Protein AF-A9E6H2-F1 (afdb_monomer_lite)

Organism: NCBI:txid391587

Sequence (77 aa):
MIPIVPNSSYHILKKNSNWEFSDLATHMFGDKVKEWKSYRNRVLSTEMQRVFSNKFLQDLKLHMPNETNEEDLIVSL

pLDDT: mean 73.68, std 19.11, range [36.38, 93.5]

Structure (mmCIF, N/CA/C/O backbone):
data_AF-A9E6H2-F1
#
_entry.id   AF-A9E6H2-F1
#
loop_
_atom_site.group_PDB
_atom_site.id
_atom_site.type_symbol
_atom_site.label_atom_id
_atom_site.label_alt_id
_atom_site.label_comp_id
_atom_site.label_asym_id
_atom_site.label_entity_id
_atom_site.label_seq_id
_atom_site.pdbx_PDB_ins_code
_atom_site.Cartn_x
_atom_site.Cartn_y
_atom_site.Cartn_z
_atom_site.occupancy
_atom_site.B_iso_or_equiv
_atom_site.auth_seq_id
_atom_site.auth_comp_id
_atom_site.auth_asym_id
_atom_site.auth_atom_id
_atom_site.pdbx_PDB_model_num
ATOM 1 N N . MET A 1 1 ? -13.974 -23.871 -35.264 1.00 36.38 1 MET A N 1
ATOM 2 C CA . MET A 1 1 ? -12.576 -23.864 -34.783 1.00 36.38 1 MET A CA 1
ATOM 3 C C . MET A 1 1 ? -12.375 -22.536 -34.064 1.00 36.38 1 MET A C 1
ATOM 5 O O . MET A 1 1 ? -12.475 -21.509 -34.718 1.00 36.38 1 MET A O 1
ATOM 9 N N . ILE A 1 2 ? -12.256 -22.533 -32.735 1.00 41.25 2 ILE A N 1
ATOM 10 C CA . ILE A 1 2 ? -12.071 -21.312 -31.927 1.00 41.25 2 ILE A CA 1
ATOM 11 C C . ILE A 1 2 ? -10.624 -21.346 -31.420 1.00 41.25 2 ILE A C 1
ATOM 13 O O . ILE A 1 2 ? -10.252 -22.355 -30.818 1.00 41.25 2 ILE A O 1
ATOM 17 N N . PRO A 1 3 ? -9.785 -20.329 -31.681 1.00 43.56 3 PRO A N 1
ATOM 18 C CA . PRO A 1 3 ? -8.410 -20.341 -31.208 1.00 43.56 3 PRO A CA 1
ATOM 19 C C . PRO A 1 3 ? -8.378 -20.133 -29.692 1.00 43.56 3 PRO A C 1
ATOM 21 O O . PRO A 1 3 ? -8.913 -19.163 -29.159 1.00 43.56 3 PRO A O 1
ATOM 24 N N . ILE A 1 4 ? -7.742 -21.076 -29.004 1.00 48.84 4 ILE A N 1
ATOM 25 C CA . ILE A 1 4 ? -7.477 -21.030 -27.570 1.00 48.84 4 ILE A CA 1
ATOM 26 C C . ILE A 1 4 ? -6.265 -20.112 -27.386 1.00 48.84 4 ILE A C 1
ATOM 28 O O . ILE A 1 4 ? -5.159 -20.460 -27.797 1.00 48.84 4 ILE A O 1
ATOM 32 N N . VAL A 1 5 ? -6.466 -18.923 -26.819 1.00 60.72 5 VAL A N 1
ATOM 33 C CA . VAL A 1 5 ? -5.358 -18.019 -26.484 1.00 60.72 5 VAL A CA 1
ATOM 34 C C . VAL A 1 5 ? -4.632 -18.602 -25.262 1.00 60.72 5 VAL A C 1
ATOM 36 O O . VAL A 1 5 ? -5.287 -18.856 -24.248 1.00 60.72 5 VAL A O 1
ATOM 39 N N . PRO A 1 6 ? -3.311 -18.857 -25.307 1.00 53.59 6 PRO A N 1
ATOM 40 C CA . PRO A 1 6 ? -2.606 -19.411 -24.161 1.00 53.59 6 PRO A CA 1
ATOM 41 C C . PRO A 1 6 ? -2.530 -18.364 -23.045 1.00 53.59 6 PRO A C 1
ATOM 43 O O . PRO A 1 6 ? -2.050 -17.253 -23.263 1.00 53.59 6 PRO A O 1
ATOM 46 N N . ASN A 1 7 ? -2.956 -18.739 -21.836 1.00 53.88 7 ASN A N 1
ATOM 47 C CA . ASN A 1 7 ? -2.825 -17.978 -20.584 1.00 53.88 7 ASN A CA 1
ATOM 48 C C . ASN A 1 7 ? -1.346 -17.804 -20.150 1.00 53.88 7 ASN A C 1
ATOM 50 O O . ASN A 1 7 ? -0.946 -18.203 -19.057 1.00 53.88 7 ASN A O 1
ATOM 54 N N . SER A 1 8 ? -0.497 -17.229 -21.004 1.00 48.88 8 SER A N 1
ATOM 55 C CA . SER A 1 8 ? 0.959 -17.170 -20.807 1.00 48.88 8 SER A CA 1
ATOM 56 C C . SER A 1 8 ? 1.428 -16.078 -19.836 1.00 48.88 8 SER A C 1
ATOM 58 O O . SER A 1 8 ? 2.594 -16.079 -19.443 1.00 48.88 8 SER A O 1
ATOM 60 N N . SER A 1 9 ? 0.565 -15.152 -19.418 1.00 48.22 9 SER A N 1
ATOM 61 C CA . SER A 1 9 ? 0.995 -14.002 -18.604 1.00 48.22 9 SER A CA 1
ATOM 62 C C . SER A 1 9 ? 1.160 -14.322 -17.113 1.00 48.22 9 SER A C 1
ATOM 64 O O . SER A 1 9 ? 1.863 -13.609 -16.405 1.00 48.22 9 SER A O 1
ATOM 66 N N . TYR A 1 10 ? 0.572 -15.416 -16.617 1.00 46.84 10 TYR A N 1
ATOM 67 C CA . TYR A 1 10 ? 0.610 -15.762 -15.187 1.00 46.84 10 TYR A CA 1
ATOM 68 C C . TYR A 1 10 ? 1.833 -16.597 -14.773 1.00 46.84 10 TYR A C 1
ATOM 70 O O . TYR A 1 10 ? 2.079 -16.787 -13.583 1.00 46.84 10 TYR A O 1
ATOM 78 N N . HIS A 1 11 ? 2.610 -17.121 -15.725 1.00 43.72 11 HIS A N 1
ATOM 79 C CA . HIS A 1 11 ? 3.749 -18.002 -15.430 1.00 43.72 11 HIS A CA 1
ATOM 80 C C . HIS A 1 11 ? 5.065 -17.263 -15.156 1.00 43.72 11 HIS A C 1
ATOM 82 O O . HIS A 1 11 ? 5.938 -17.817 -14.490 1.00 43.72 11 HIS A O 1
ATOM 88 N N . ILE A 1 12 ? 5.193 -16.008 -15.589 1.00 45.31 12 ILE A N 1
ATOM 89 C CA . ILE A 1 12 ? 6.421 -15.212 -15.420 1.00 45.31 12 ILE A CA 1
ATOM 90 C C . ILE A 1 12 ? 6.597 -14.621 -14.013 1.00 45.31 12 ILE A C 1
ATOM 92 O O . ILE A 1 12 ? 7.719 -14.322 -13.627 1.00 45.31 12 ILE A O 1
ATOM 96 N N . LEU A 1 13 ? 5.534 -14.519 -13.207 1.00 49.00 13 LEU A N 1
ATOM 97 C CA . LEU A 1 13 ? 5.625 -13.994 -11.834 1.00 49.00 13 LEU A CA 1
ATOM 98 C C . LEU A 1 13 ? 5.949 -15.068 -10.782 1.00 49.00 13 LEU A C 1
ATOM 100 O O . LEU A 1 13 ? 6.239 -14.737 -9.635 1.00 49.00 13 LEU A O 1
ATOM 104 N N . LYS A 1 14 ? 5.867 -16.357 -11.146 1.00 46.00 14 LYS A N 1
ATOM 105 C CA . LYS A 1 14 ? 5.923 -17.485 -10.196 1.00 46.00 14 LYS A CA 1
ATOM 106 C C . LYS A 1 14 ? 7.291 -18.181 -10.128 1.00 46.00 14 LYS A C 1
ATOM 108 O O . LYS A 1 14 ? 7.469 -19.078 -9.310 1.00 46.00 14 LYS A O 1
ATOM 113 N N . LYS A 1 15 ? 8.253 -17.824 -10.986 1.00 49.47 15 LYS A N 1
ATOM 114 C CA . LYS A 1 15 ? 9.502 -18.582 -11.158 1.00 49.47 15 LYS A CA 1
ATOM 115 C C . LYS A 1 15 ? 10.695 -17.790 -10.608 1.00 49.47 15 LYS A C 1
ATOM 117 O O . LYS A 1 15 ? 11.277 -16.981 -11.314 1.00 49.47 15 LYS A O 1
ATOM 122 N N . ASN A 1 16 ? 11.042 -18.047 -9.346 1.00 50.28 16 ASN A N 1
ATOM 123 C CA . ASN A 1 16 ? 12.271 -17.595 -8.673 1.00 50.28 16 ASN A CA 1
ATOM 124 C C . ASN A 1 16 ? 12.569 -16.092 -8.747 1.00 50.28 16 ASN A C 1
ATOM 126 O O . ASN A 1 16 ? 13.709 -15.687 -8.969 1.00 50.28 16 ASN A O 1
ATOM 130 N N . SER A 1 17 ? 11.567 -15.249 -8.538 1.00 57.16 17 SER A N 1
ATOM 131 C CA . SER A 1 17 ? 11.826 -13.831 -8.346 1.00 57.16 17 SER A CA 1
ATOM 132 C C . SER A 1 17 ? 12.442 -13.651 -6.961 1.00 57.1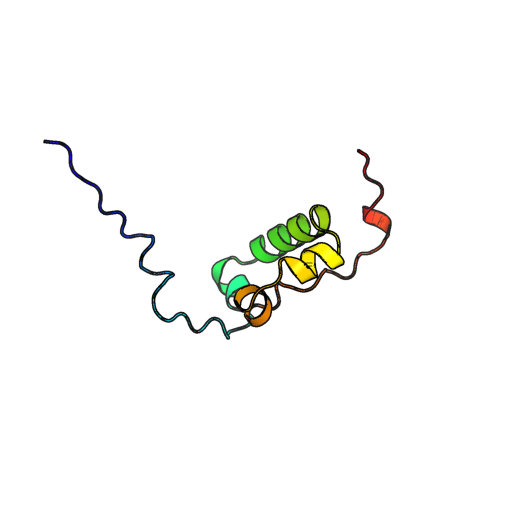6 17 SER A C 1
ATOM 134 O O . SER A 1 17 ? 11.780 -13.818 -5.938 1.00 57.16 17 SER A O 1
ATOM 136 N N . ASN A 1 18 ? 13.745 -13.380 -6.925 1.00 61.47 18 ASN A N 1
ATOM 137 C CA . ASN A 1 18 ? 14.392 -12.899 -5.719 1.00 61.47 18 ASN A CA 1
ATOM 138 C C . ASN A 1 18 ? 13.839 -11.492 -5.427 1.00 61.47 18 ASN A C 1
ATOM 140 O O . ASN A 1 18 ? 14.312 -10.501 -5.980 1.00 61.47 18 ASN A O 1
ATOM 144 N N . TRP A 1 19 ? 12.771 -11.427 -4.629 1.00 67.25 19 TRP A N 1
ATOM 145 C CA . TRP A 1 19 ? 12.0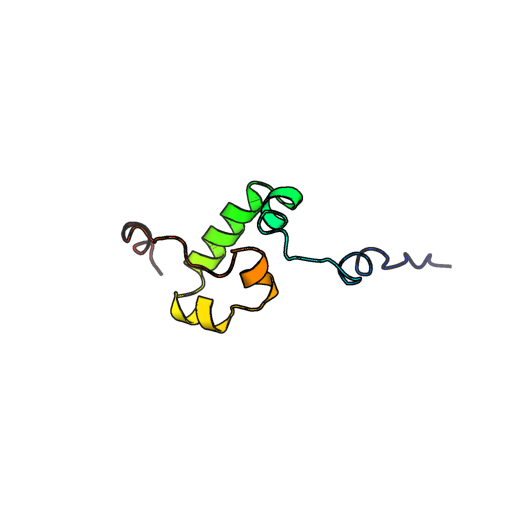67 -10.188 -4.283 1.00 67.25 19 TRP A CA 1
ATOM 146 C C . TRP A 1 19 ? 12.831 -9.331 -3.258 1.00 67.25 19 TRP A C 1
ATOM 148 O O . TRP A 1 19 ? 12.327 -8.290 -2.852 1.00 67.25 19 TRP A O 1
ATOM 158 N N . GLU A 1 20 ? 14.042 -9.738 -2.855 1.00 68.19 20 GLU A N 1
ATOM 159 C CA . GLU A 1 20 ? 14.882 -9.048 -1.861 1.00 68.19 20 GLU A CA 1
ATOM 160 C C . GLU A 1 20 ? 15.406 -7.680 -2.328 1.00 68.19 20 GLU A C 1
ATOM 162 O O . GLU A 1 20 ? 15.996 -6.935 -1.545 1.00 68.19 20 GLU A O 1
ATOM 167 N N . PHE A 1 21 ? 15.186 -7.305 -3.591 1.00 78.19 21 PHE A N 1
ATOM 168 C CA . PHE A 1 21 ? 15.462 -5.948 -4.039 1.00 78.19 21 PHE A CA 1
ATOM 169 C C . PHE A 1 21 ? 14.373 -5.005 -3.511 1.00 78.19 21 PHE A C 1
ATOM 171 O O . PHE A 1 21 ? 13.282 -4.922 -4.075 1.00 78.19 21 PHE A O 1
ATOM 178 N N . SER A 1 22 ? 14.665 -4.279 -2.425 1.00 75.81 22 SER A N 1
ATOM 179 C CA . SER A 1 22 ? 13.657 -3.464 -1.727 1.00 75.81 22 SER A CA 1
ATOM 180 C C . SER A 1 22 ? 12.999 -2.393 -2.599 1.00 75.81 22 SER A C 1
ATOM 182 O O . SER A 1 22 ? 11.869 -1.998 -2.328 1.00 75.81 22 SER A O 1
ATOM 184 N N . ASP A 1 23 ? 13.674 -1.953 -3.664 1.00 82.38 23 ASP A N 1
ATOM 185 C CA . ASP A 1 23 ? 13.158 -0.945 -4.595 1.00 82.38 23 ASP A CA 1
ATOM 186 C C . ASP A 1 23 ? 12.474 -1.558 -5.825 1.00 82.38 23 ASP A C 1
ATOM 188 O O . ASP A 1 23 ? 12.085 -0.837 -6.742 1.00 82.38 23 ASP A O 1
ATOM 192 N N . LEU A 1 24 ? 12.279 -2.881 -5.862 1.00 86.75 24 LEU A N 1
ATOM 193 C CA . LEU A 1 24 ? 11.702 -3.587 -7.009 1.00 86.75 24 LEU A CA 1
ATOM 194 C C . LEU A 1 24 ? 10.282 -3.125 -7.317 1.00 86.75 24 LEU A C 1
ATOM 196 O O . LEU A 1 24 ? 9.951 -2.888 -8.475 1.00 86.75 24 LEU A O 1
ATOM 200 N N . ALA A 1 25 ? 9.453 -2.946 -6.287 1.00 87.69 25 ALA A N 1
ATOM 201 C CA . ALA A 1 25 ? 8.099 -2.437 -6.471 1.00 87.69 25 ALA A CA 1
ATOM 202 C C . ALA A 1 25 ? 8.124 -1.041 -7.111 1.00 87.69 25 ALA A C 1
ATOM 204 O O . ALA A 1 25 ? 7.408 -0.787 -8.079 1.00 87.69 25 ALA A O 1
ATOM 205 N N . THR A 1 26 ? 8.985 -0.155 -6.608 1.00 88.88 26 THR A N 1
ATOM 206 C CA . THR A 1 26 ? 9.154 1.204 -7.138 1.00 88.88 26 THR A CA 1
ATOM 207 C C . THR A 1 26 ? 9.699 1.178 -8.563 1.00 88.88 26 THR A C 1
ATOM 209 O O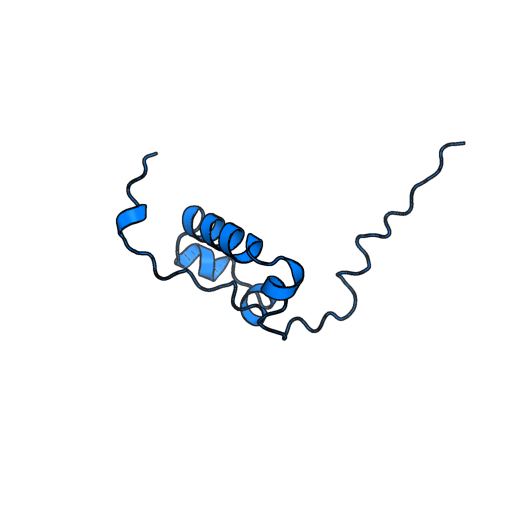 . THR A 1 26 ? 9.235 1.933 -9.408 1.00 88.88 26 THR A O 1
ATOM 212 N N . HIS A 1 27 ? 10.634 0.279 -8.867 1.00 89.44 27 HIS A N 1
ATOM 213 C CA . HIS A 1 27 ? 11.187 0.118 -10.207 1.00 89.44 27 HIS A CA 1
ATOM 214 C C . HIS A 1 27 ? 10.136 -0.366 -11.219 1.00 89.44 27 HIS A C 1
ATOM 216 O O . HIS A 1 27 ? 10.077 0.144 -12.333 1.00 89.44 27 HIS A O 1
ATOM 222 N N . MET A 1 28 ? 9.286 -1.324 -10.834 1.00 88.06 28 MET A N 1
ATOM 223 C CA . MET A 1 28 ? 8.276 -1.909 -11.724 1.00 88.06 28 MET A CA 1
ATOM 224 C C . MET A 1 28 ? 7.035 -1.029 -11.904 1.00 88.06 28 MET A C 1
ATOM 226 O O . MET A 1 28 ? 6.441 -1.024 -12.980 1.00 88.06 28 MET A O 1
ATOM 230 N N . PHE A 1 29 ? 6.616 -0.323 -10.852 1.00 88.69 29 PHE A N 1
ATOM 231 C CA . PHE A 1 29 ? 5.315 0.354 -10.807 1.00 88.69 29 PHE A CA 1
ATOM 232 C C . PHE A 1 29 ? 5.409 1.868 -10.561 1.00 88.69 29 PHE A C 1
ATOM 234 O O . PHE A 1 29 ? 4.389 2.559 -10.608 1.00 88.69 29 PHE A O 1
ATOM 241 N N . GLY A 1 30 ? 6.604 2.408 -10.315 1.00 90.75 30 GLY A N 1
ATOM 242 C CA . GLY A 1 30 ? 6.828 3.839 -10.109 1.00 90.75 30 GLY A CA 1
ATOM 243 C C . GLY A 1 30 ? 5.963 4.417 -8.988 1.00 90.75 30 GLY A C 1
ATOM 244 O O . GLY A 1 30 ? 5.808 3.828 -7.915 1.00 90.75 30 GLY A O 1
ATOM 245 N N . ASP A 1 31 ? 5.345 5.569 -9.253 1.00 91.06 31 ASP A N 1
ATOM 246 C CA . ASP A 1 31 ? 4.505 6.276 -8.279 1.00 91.06 31 ASP A CA 1
ATOM 247 C C . ASP A 1 31 ? 3.224 5.524 -7.887 1.00 91.06 31 ASP A C 1
ATOM 249 O O . ASP A 1 31 ? 2.643 5.813 -6.838 1.00 91.06 31 ASP A O 1
ATOM 253 N N . LYS A 1 32 ? 2.808 4.500 -8.647 1.00 92.06 32 LYS A N 1
ATOM 254 C CA . LYS A 1 32 ? 1.648 3.666 -8.285 1.00 92.06 32 LYS A CA 1
ATOM 255 C C . LYS A 1 32 ? 1.848 2.910 -6.975 1.00 92.06 32 LYS A C 1
ATOM 257 O O . LYS A 1 32 ? 0.872 2.595 -6.299 1.00 92.06 32 LYS A O 1
ATOM 262 N N . VAL A 1 33 ? 3.096 2.693 -6.558 1.00 91.88 33 VAL A N 1
ATOM 263 C CA . VAL A 1 33 ? 3.405 2.133 -5.235 1.00 91.88 33 VAL A CA 1
ATOM 264 C C . VAL A 1 33 ? 2.957 3.070 -4.111 1.00 91.88 33 VAL A C 1
ATOM 266 O O . VAL A 1 33 ? 2.427 2.604 -3.102 1.00 91.88 33 VAL A O 1
ATOM 269 N N . LYS A 1 34 ? 3.126 4.389 -4.277 1.00 90.50 34 LYS A N 1
ATOM 270 C CA . LYS A 1 34 ? 2.698 5.389 -3.284 1.00 90.50 34 LYS A CA 1
ATOM 271 C C . LYS A 1 34 ? 1.176 5.445 -3.184 1.00 90.50 34 LYS A C 1
ATOM 273 O O . LYS A 1 34 ? 0.636 5.463 -2.082 1.00 90.50 34 LYS A O 1
ATOM 278 N N . GLU A 1 35 ? 0.498 5.413 -4.330 1.00 92.25 35 GLU A N 1
ATOM 279 C CA . GLU A 1 35 ? -0.966 5.376 -4.415 1.00 92.25 35 GLU A CA 1
ATOM 280 C C . GLU A 1 35 ? -1.529 4.120 -3.726 1.00 92.25 35 GLU A C 1
ATOM 282 O O . GLU A 1 35 ? -2.389 4.216 -2.852 1.00 92.25 35 GLU A O 1
ATOM 287 N N . TRP A 1 36 ? -0.962 2.946 -4.020 1.00 93.50 36 TRP A N 1
ATOM 288 C CA . TRP A 1 36 ? -1.328 1.694 -3.353 1.00 93.50 36 TRP A CA 1
ATOM 289 C C . TRP A 1 36 ? -1.105 1.747 -1.833 1.00 93.50 36 TRP A C 1
ATOM 291 O O . TRP A 1 36 ? -1.985 1.334 -1.074 1.00 93.50 36 TRP A O 1
ATOM 301 N N . LYS A 1 37 ? 0.028 2.300 -1.368 1.00 91.31 37 LYS A N 1
ATOM 302 C CA . LYS A 1 37 ? 0.287 2.495 0.072 1.00 91.31 37 LYS A CA 1
ATOM 303 C C . LYS A 1 37 ? -0.760 3.404 0.715 1.00 91.31 37 LYS A C 1
ATOM 305 O O . LYS A 1 37 ? -1.240 3.092 1.801 1.00 91.31 37 LYS A O 1
ATOM 310 N N . SER A 1 38 ? -1.145 4.492 0.047 1.00 89.50 38 SER A N 1
ATOM 311 C CA . SER A 1 38 ? -2.190 5.402 0.531 1.00 89.50 38 SER A CA 1
ATOM 312 C C . SER A 1 38 ? -3.526 4.677 0.717 1.00 89.50 38 SER A C 1
ATOM 314 O O . SER A 1 38 ? -4.119 4.754 1.792 1.00 89.50 38 SER A O 1
ATOM 316 N N . TYR A 1 39 ? -3.960 3.887 -0.271 1.00 91.56 39 TYR A N 1
ATOM 317 C CA . TYR A 1 39 ? -5.183 3.090 -0.142 1.00 91.56 39 TYR A CA 1
ATOM 318 C C . TYR A 1 39 ? -5.098 2.061 0.983 1.00 91.56 39 TYR A C 1
ATOM 320 O O . TYR A 1 39 ? -6.031 1.948 1.778 1.00 91.56 39 TYR A O 1
ATOM 328 N N . ARG A 1 40 ? -3.973 1.347 1.101 1.00 91.44 40 ARG A N 1
ATOM 329 C CA . ARG A 1 40 ? -3.759 0.383 2.187 1.00 91.44 40 ARG A CA 1
ATOM 330 C C . ARG A 1 40 ? -3.887 1.040 3.561 1.00 91.44 40 ARG A C 1
ATOM 332 O O . ARG A 1 40 ? -4.532 0.468 4.433 1.00 91.44 40 ARG A O 1
ATOM 339 N N . ASN A 1 41 ? -3.320 2.234 3.730 1.00 89.19 41 ASN A N 1
ATOM 340 C CA . ASN A 1 41 ? -3.371 2.979 4.988 1.00 89.19 41 ASN A CA 1
ATOM 341 C C . ASN A 1 41 ? -4.768 3.507 5.323 1.00 89.19 41 ASN A C 1
ATOM 343 O O . ASN A 1 41 ? -5.115 3.583 6.494 1.00 89.19 41 ASN A O 1
ATOM 347 N N . ARG A 1 42 ? -5.577 3.839 4.312 1.00 88.12 42 ARG A N 1
ATOM 348 C CA . ARG A 1 42 ? -6.970 4.270 4.507 1.00 88.12 42 ARG A CA 1
ATOM 349 C C . ARG A 1 42 ? -7.899 3.120 4.885 1.00 88.12 42 ARG A C 1
ATOM 351 O O . ARG A 1 42 ? -8.837 3.320 5.643 1.00 88.12 42 ARG A O 1
ATOM 358 N N . VAL A 1 43 ? -7.662 1.930 4.334 1.00 91.19 43 VAL A N 1
ATOM 359 C CA . VAL A 1 43 ? -8.550 0.771 4.524 1.00 91.19 43 VAL A CA 1
ATOM 360 C C . VAL A 1 43 ? -8.191 -0.032 5.773 1.00 91.19 43 VAL A C 1
ATOM 362 O O . VAL A 1 43 ? -9.077 -0.583 6.421 1.00 91.19 43 VAL A O 1
ATOM 365 N N . LEU A 1 44 ? -6.903 -0.137 6.107 1.00 89.38 44 LEU A N 1
ATOM 366 C CA . LEU A 1 44 ? -6.426 -1.001 7.183 1.00 89.38 44 LEU A CA 1
ATOM 367 C C . LEU A 1 44 ? -5.847 -0.181 8.333 1.00 89.38 44 LEU A C 1
ATOM 369 O O . LEU A 1 44 ? -4.894 0.578 8.149 1.00 89.38 44 LEU A O 1
ATOM 373 N N . SER A 1 45 ? -6.346 -0.438 9.545 1.00 88.38 45 SER A N 1
ATOM 374 C CA . SER A 1 45 ? -5.695 0.031 10.770 1.00 88.38 45 SER A CA 1
ATOM 375 C C . SER A 1 45 ? -4.277 -0.536 10.887 1.00 88.38 45 SER A C 1
ATOM 377 O O . SER A 1 45 ? -3.962 -1.574 10.301 1.00 88.38 45 SER A O 1
ATOM 379 N N . THR A 1 46 ? -3.421 0.097 11.689 1.00 88.69 46 THR A N 1
ATOM 380 C CA . THR A 1 46 ? -2.046 -0.371 11.933 1.00 88.69 46 THR A CA 1
ATOM 381 C C . THR A 1 46 ? -1.987 -1.844 12.355 1.00 88.69 46 THR A C 1
ATOM 383 O O . THR A 1 46 ? -1.159 -2.600 11.847 1.00 88.69 46 THR A O 1
ATOM 386 N N . GLU A 1 47 ? -2.903 -2.288 13.221 1.00 89.56 47 GLU A N 1
ATOM 387 C CA . GLU A 1 47 ? -2.951 -3.689 13.655 1.00 89.56 47 GLU A CA 1
ATOM 388 C C . GLU A 1 47 ? -3.383 -4.626 12.517 1.00 89.56 47 GLU A C 1
ATOM 390 O O . GLU A 1 47 ? -2.773 -5.672 12.300 1.00 89.56 47 GLU A O 1
ATOM 395 N N . MET A 1 48 ? -4.371 -4.234 11.706 1.00 90.00 48 MET A N 1
ATOM 396 C CA . MET A 1 48 ? -4.758 -5.014 10.525 1.00 90.00 48 MET A CA 1
ATOM 397 C C . MET A 1 48 ? -3.622 -5.087 9.501 1.00 90.00 48 MET A C 1
ATOM 399 O O . MET A 1 48 ? -3.369 -6.145 8.931 1.00 90.00 48 MET A O 1
ATOM 403 N N . GLN A 1 49 ? -2.885 -3.996 9.291 1.00 91.81 49 GLN A N 1
ATOM 40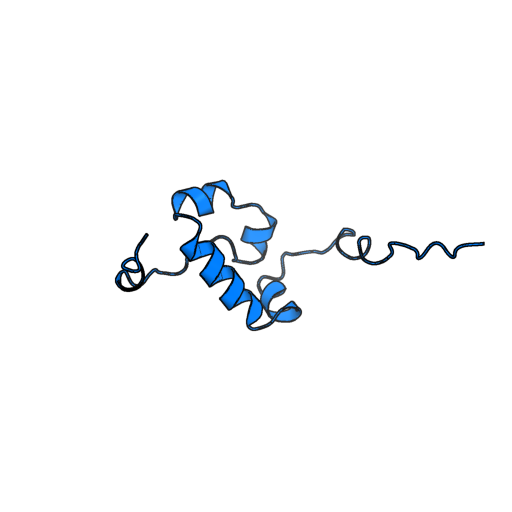4 C CA . GLN A 1 49 ? -1.714 -3.975 8.414 1.00 91.81 49 GLN A CA 1
ATOM 405 C C . GLN A 1 49 ? -0.613 -4.931 8.881 1.00 91.81 49 GLN A C 1
ATOM 407 O O . GLN A 1 49 ? 0.079 -5.512 8.040 1.00 91.81 49 GLN A O 1
ATOM 412 N N . ARG A 1 50 ? -0.459 -5.111 10.195 1.00 89.38 50 ARG A N 1
ATOM 413 C CA . ARG A 1 50 ? 0.455 -6.091 10.788 1.00 89.38 50 ARG A CA 1
ATOM 414 C C . ARG A 1 50 ? -0.022 -7.522 10.534 1.00 89.38 50 ARG A C 1
ATOM 416 O O .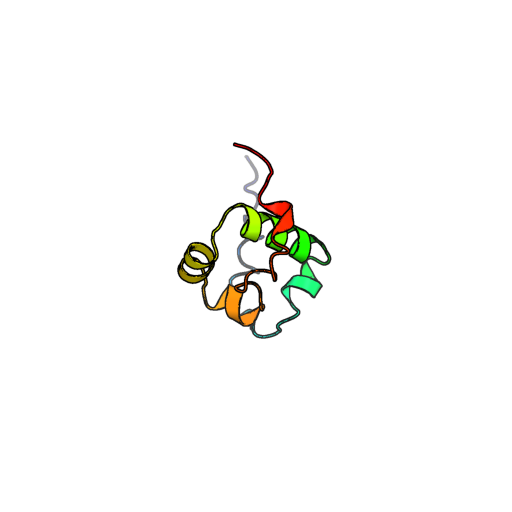 ARG A 1 50 ? 0.781 -8.343 10.098 1.00 89.38 50 ARG A O 1
ATOM 423 N N . VAL A 1 51 ? -1.308 -7.812 10.742 1.00 92.69 51 VAL A N 1
ATOM 424 C CA . VAL A 1 51 ? -1.898 -9.144 10.495 1.00 92.69 51 VAL A CA 1
ATOM 425 C C . VAL A 1 51 ? -1.861 -9.520 9.008 1.00 92.69 51 VAL A C 1
ATOM 427 O O . VAL A 1 51 ? -1.528 -10.650 8.665 1.00 92.69 51 VAL A O 1
ATOM 430 N N . PHE A 1 52 ? -2.134 -8.569 8.112 1.00 92.25 52 PHE A N 1
ATOM 431 C CA . PHE A 1 52 ? -2.084 -8.750 6.654 1.00 92.25 52 PHE A CA 1
ATOM 432 C C . PHE A 1 52 ? -0.698 -8.450 6.051 1.00 92.25 52 PHE A C 1
ATOM 434 O O . PHE A 1 52 ? -0.584 -8.101 4.872 1.00 92.25 52 PHE A O 1
ATOM 441 N N . SER A 1 53 ? 0.367 -8.559 6.846 1.00 92.81 53 SER A N 1
ATOM 442 C CA . SER A 1 53 ? 1.751 -8.485 6.376 1.00 92.81 53 SER A CA 1
ATOM 443 C C . SER A 1 53 ? 2.289 -9.883 6.071 1.00 92.81 53 SER A C 1
ATOM 445 O O . SER A 1 53 ? 2.026 -10.839 6.794 1.00 92.81 53 SER A O 1
ATOM 447 N N . ASN A 1 54 ? 3.072 -10.013 5.002 1.00 90.44 54 ASN A N 1
ATOM 448 C CA . ASN A 1 54 ? 3.739 -11.259 4.632 1.00 90.44 54 ASN A CA 1
ATOM 449 C C . ASN A 1 54 ? 5.183 -10.983 4.197 1.00 90.44 54 ASN A C 1
ATOM 451 O O . ASN A 1 54 ? 5.574 -9.828 4.017 1.00 90.44 54 ASN A O 1
ATOM 455 N N . LYS A 1 55 ? 5.966 -12.048 3.991 1.00 90.00 55 LYS A N 1
ATOM 456 C CA . LYS A 1 55 ? 7.373 -11.938 3.582 1.00 90.00 55 LYS A CA 1
ATOM 457 C C . LYS A 1 55 ? 7.566 -11.082 2.321 1.00 90.00 55 LYS A C 1
ATOM 459 O O . LYS A 1 55 ? 8.457 -10.250 2.304 1.00 90.00 55 LYS A O 1
ATOM 464 N N . PHE A 1 56 ? 6.687 -11.188 1.324 1.00 89.00 56 PHE A N 1
ATOM 465 C CA . PHE A 1 56 ? 6.757 -10.361 0.112 1.00 89.00 56 PHE A CA 1
ATOM 466 C C . PHE A 1 56 ? 6.628 -8.857 0.414 1.00 89.00 56 PHE A C 1
ATOM 468 O O . PHE A 1 56 ? 7.426 -8.051 -0.058 1.00 89.00 56 PHE A O 1
ATOM 475 N N . LEU A 1 57 ? 5.661 -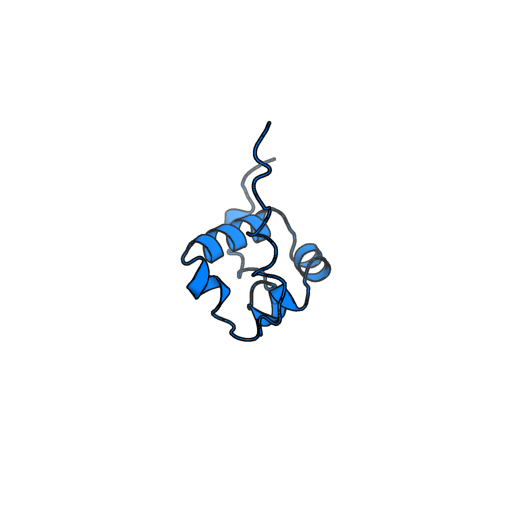8.463 1.246 1.00 90.94 57 LEU A N 1
ATOM 476 C CA . LEU A 1 57 ? 5.496 -7.063 1.655 1.00 90.94 57 LEU A CA 1
ATOM 477 C C . LEU A 1 57 ? 6.633 -6.578 2.566 1.00 90.94 57 LEU A C 1
ATOM 479 O O . LEU A 1 57 ? 6.924 -5.381 2.603 1.00 90.94 57 LEU A O 1
ATOM 483 N N . GLN A 1 58 ? 7.266 -7.483 3.311 1.00 90.31 58 GLN A N 1
ATOM 484 C CA . GLN A 1 58 ? 8.436 -7.173 4.131 1.00 90.31 58 GLN A CA 1
ATOM 485 C C . GLN A 1 58 ? 9.669 -6.927 3.265 1.00 90.31 58 GLN A C 1
ATOM 487 O O . GLN A 1 58 ? 10.273 -5.862 3.389 1.00 90.31 58 GLN A O 1
ATOM 492 N N . ASP A 1 59 ? 9.967 -7.843 2.342 1.00 89.50 59 ASP A N 1
ATOM 493 C CA . ASP A 1 59 ? 11.110 -7.766 1.426 1.00 89.50 59 ASP A CA 1
ATOM 494 C C . ASP A 1 59 ? 11.057 -6.468 0.584 1.00 89.50 59 ASP A C 1
ATOM 496 O O . ASP A 1 59 ? 12.069 -5.796 0.393 1.00 89.50 59 ASP A O 1
ATOM 500 N N . LEU A 1 60 ? 9.853 -6.030 0.192 1.00 89.19 60 LEU A N 1
ATOM 501 C CA . LEU A 1 60 ? 9.621 -4.798 -0.578 1.00 89.19 60 LEU A CA 1
ATOM 502 C C . LEU A 1 60 ? 9.397 -3.530 0.271 1.00 89.19 60 LEU A C 1
ATOM 504 O O . LEU A 1 60 ? 9.051 -2.481 -0.273 1.00 89.19 60 LEU A O 1
ATOM 508 N N . LYS A 1 61 ? 9.515 -3.595 1.607 1.00 88.19 61 LYS A N 1
ATOM 509 C CA . LYS A 1 61 ? 9.241 -2.460 2.526 1.00 88.19 61 LYS A CA 1
ATOM 510 C C . LYS A 1 61 ? 7.860 -1.810 2.303 1.00 88.19 61 LYS A C 1
ATOM 512 O O . LYS A 1 61 ? 7.671 -0.592 2.408 1.00 88.19 61 LYS A O 1
ATOM 517 N N . LEU A 1 62 ? 6.872 -2.645 1.993 1.00 90.00 62 LEU A N 1
ATOM 518 C CA . LEU A 1 62 ? 5.471 -2.278 1.768 1.00 90.00 62 LEU A CA 1
ATOM 519 C C . LEU A 1 62 ? 4.567 -2.559 2.976 1.00 90.00 62 LEU A C 1
ATOM 521 O O . LEU A 1 62 ? 3.401 -2.179 2.967 1.00 90.00 62 LEU A O 1
ATOM 525 N N . HIS A 1 63 ? 5.083 -3.241 3.999 1.00 89.69 63 HIS A N 1
ATOM 526 C CA . HIS A 1 63 ? 4.302 -3.657 5.163 1.00 89.69 63 HIS A CA 1
ATOM 527 C C . HIS A 1 63 ? 4.026 -2.544 6.184 1.00 89.69 63 HIS A C 1
ATOM 529 O O . HIS A 1 63 ? 3.036 -2.643 6.913 1.00 89.69 63 HIS A O 1
ATOM 535 N N . MET A 1 64 ? 4.896 -1.532 6.262 1.00 83.06 64 MET A N 1
ATOM 536 C CA . MET A 1 64 ? 4.810 -0.486 7.281 1.00 83.06 64 MET A CA 1
ATOM 537 C C . MET A 1 64 ? 3.718 0.534 6.933 1.00 83.06 64 MET A C 1
ATOM 539 O O . MET A 1 64 ? 3.626 0.926 5.763 1.00 83.06 64 MET A O 1
ATOM 543 N N . PRO A 1 65 ? 2.933 0.989 7.926 1.00 79.88 65 PRO A N 1
ATOM 544 C CA . PRO A 1 65 ? 2.091 2.165 7.764 1.00 79.88 65 PRO A CA 1
ATOM 545 C C . PRO A 1 65 ? 2.957 3.371 7.393 1.00 79.88 65 PRO A C 1
ATOM 547 O O . PRO A 1 65 ? 4.118 3.455 7.800 1.00 79.88 65 PRO A O 1
ATOM 550 N N . ASN A 1 66 ? 2.394 4.323 6.650 1.00 70.75 66 ASN A N 1
ATOM 551 C CA . ASN A 1 66 ? 3.012 5.646 6.603 1.00 70.75 66 ASN A CA 1
ATOM 552 C C . ASN A 1 66 ? 2.863 6.281 7.993 1.00 70.75 66 ASN A C 1
ATOM 554 O O . ASN A 1 66 ? 1.876 6.003 8.672 1.00 70.75 66 ASN A O 1
ATOM 558 N N . GLU A 1 67 ? 3.806 7.132 8.401 1.00 63.62 67 GLU A N 1
ATOM 559 C CA . GLU A 1 67 ? 3.579 8.013 9.548 1.00 63.62 67 GLU A CA 1
ATOM 560 C C . GLU A 1 67 ? 2.341 8.856 9.233 1.00 63.62 67 GLU A C 1
ATOM 562 O O . GLU A 1 67 ? 2.341 9.686 8.322 1.00 63.62 67 GLU A O 1
ATOM 567 N N . THR A 1 68 ? 1.231 8.526 9.883 1.00 55.25 68 THR A N 1
ATOM 568 C CA . THR A 1 68 ? -0.034 9.215 9.686 1.00 55.25 68 THR A CA 1
ATOM 569 C C . THR A 1 68 ? 0.120 10.588 10.323 1.00 55.25 68 THR A C 1
ATOM 571 O O . THR A 1 68 ? 0.211 10.678 11.544 1.00 55.25 68 THR A O 1
ATOM 574 N N . ASN A 1 69 ? 0.126 11.658 9.522 1.00 54.09 69 ASN A N 1
ATOM 575 C CA . ASN A 1 69 ? -0.332 12.936 10.050 1.00 54.09 69 ASN A CA 1
ATOM 576 C C . ASN A 1 69 ? -1.808 12.734 10.391 1.00 54.09 69 ASN A C 1
ATOM 578 O O . ASN A 1 69 ? -2.621 12.364 9.543 1.00 54.09 69 ASN A O 1
ATOM 582 N N . GLU A 1 70 ? -2.116 12.915 11.664 1.00 54.84 70 GLU A N 1
ATOM 583 C CA . GLU A 1 70 ? -3.376 12.606 12.356 1.00 54.84 70 GLU A CA 1
ATOM 584 C C . GLU A 1 70 ? -4.580 13.383 11.777 1.00 54.84 70 GLU A C 1
ATOM 586 O O . GLU A 1 70 ? -5.735 13.143 12.115 1.00 54.84 70 GLU A O 1
ATOM 591 N N . GLU A 1 71 ? -4.285 14.300 10.860 1.00 53.56 71 GLU A N 1
ATOM 592 C CA . GLU A 1 71 ? -5.156 15.279 10.226 1.00 53.56 71 GLU A CA 1
ATOM 593 C C . GLU A 1 71 ? -6.072 14.674 9.143 1.00 53.56 71 GLU A C 1
ATOM 595 O O . GLU A 1 71 ? -7.148 15.209 8.889 1.00 53.56 71 GLU A O 1
ATOM 600 N N . ASP A 1 72 ? -5.709 13.531 8.548 1.00 55.19 72 ASP A N 1
ATOM 601 C CA . ASP A 1 72 ? -6.461 12.917 7.433 1.00 55.19 72 ASP A CA 1
ATOM 602 C C . ASP A 1 72 ? -7.545 11.912 7.888 1.00 55.19 72 ASP A C 1
ATOM 604 O O . ASP A 1 72 ? -8.285 11.367 7.065 1.00 55.19 72 ASP A O 1
ATOM 608 N N . LEU A 1 73 ? -7.660 11.650 9.198 1.00 56.44 73 LEU A N 1
ATOM 609 C CA . LEU A 1 73 ? -8.623 10.693 9.769 1.00 56.44 73 LEU A CA 1
ATOM 610 C C . LEU A 1 73 ? -10.035 11.277 9.974 1.00 56.44 73 LEU A C 1
ATOM 612 O O . LEU A 1 73 ? -10.950 10.536 10.333 1.00 56.44 73 LEU A O 1
ATOM 616 N N . ILE A 1 74 ? -10.245 12.571 9.701 1.00 48.50 74 ILE A N 1
ATOM 617 C CA . ILE A 1 74 ? -11.572 13.212 9.711 1.00 48.50 74 ILE A CA 1
ATOM 618 C C . ILE A 1 74 ? -12.082 13.392 8.274 1.00 48.50 74 ILE A C 1
ATOM 620 O O . ILE A 1 74 ? -12.322 14.502 7.812 1.00 48.50 74 ILE A O 1
ATOM 624 N N . VAL A 1 75 ? -12.301 12.297 7.547 1.00 46.59 75 VAL A N 1
ATOM 625 C CA . VAL A 1 75 ? -13.280 12.309 6.449 1.00 46.59 75 VAL A CA 1
ATOM 626 C C . VAL A 1 75 ? -14.234 11.140 6.642 1.00 46.59 75 VAL A C 1
ATOM 628 O O . VAL A 1 75 ? -13.964 10.014 6.244 1.00 46.59 75 VAL A O 1
ATOM 631 N N . SER A 1 76 ? -15.326 11.488 7.326 1.00 48.19 76 SER A N 1
ATOM 632 C CA . SER A 1 76 ? -16.657 10.877 7.382 1.00 48.19 76 SER A CA 1
ATOM 633 C C . SER A 1 76 ? -16.869 9.531 6.690 1.00 48.19 76 SER A C 1
ATOM 635 O O . SER A 1 76 ? -16.815 9.446 5.462 1.00 48.19 76 SER A O 1
ATOM 637 N N . LEU A 1 77 ? -17.332 8.566 7.491 1.00 40.97 77 LEU A N 1
ATOM 638 C CA . LEU A 1 77 ? -18.527 7.756 7.228 1.00 40.97 77 LEU A CA 1
ATOM 639 C C . LEU A 1 77 ? -19.101 7.235 8.550 1.00 40.97 77 LEU A C 1
ATOM 641 O O . LEU A 1 77 ? -18.315 6.684 9.351 1.00 40.97 77 LEU A O 1
#

Secondary structure (DSSP, 8-state):
-------GGGSTTSS---TT-TTHHHHHHTTHHHHHHHHHHHHS-HHHHHHT--HHHHHTT-SSPP---GGGG----

Radius of gyration: 17.09 Å; chains: 1; bounding box: 34×39×48 Å

Foldseek 3Di:
DDDDDDPPPPPVVPPDDPLLPLCVCCVVPNCVLVVVLVVCLVPDDQVRLVVPDDPNCVSNVNSHRDPDPPVPVPDDD